Protein AF-A0A353F5D6-F1 (afdb_monomer)

Solvent-accessible surface area (backbone atoms only — not comparable to full-atom values): 7650 Å² total; per-residue (Å²): 130,83,82,67,80,80,55,59,85,46,33,38,24,87,84,80,73,43,74,54,72,77,52,66,40,67,80,45,95,96,39,69,41,89,44,50,31,27,80,89,77,64,45,76,28,49,51,52,49,64,47,64,67,53,41,52,56,51,50,53,50,41,52,52,53,47,48,54,54,61,46,47,75,73,63,80,72,54,96,61,54,73,69,55,51,52,53,48,44,53,50,46,52,53,51,40,53,51,51,51,51,52,45,50,51,41,37,55,49,29,52,52,50,53,54,52,53,51,51,56,53,48,55,54,51,52,58,55,58,76,75,107

Sequence (132 aa):
MKAKIGNPNEPWCPVCEDHTEYHLKEIRPGKTRAMYTCNECGSNTWSPTNPFLFGVVVIVLILGLNFLMFAADKNNTAQLQPGEILLGKIAALGMSIFMLAVVWGNSKHWRKFQKWRKKLYQEKIDAVLEQK

Nearest PDB structures (foldseek):
  8to0-assembly1_BM  TM=4.846E-01  e=2.419E+00  Mus musculus

Foldseek 3Di:
DPQDLDDLQAWADLVVLHGADFDFDDPDVVDTDRQGAHPPPRHGIDRLDDLVVLVVVLVVVLCVQLCVLVVCVVPVPDPDDPVRSVVSNVVSVVVSVVSVVVSVVSVVVNVSNVVSSVVVVVVVVVVVVVVD

pLDDT: mean 79.17, std 13.67, range [39.38, 95.81]

Secondary structure (DSSP, 8-state):
-------TTS-EETTTTEE----PEEEETTEEE---B-TTT--B-B----HHHHHHHHHHHHHHHHHHHHHTTTSS-----HHHHHHHHHHHHHHHHHHHHHHHHHHHHHHHHHHHHHHHHHHHHHHHHTT-

Radius of gyration: 21.63 Å; Cα contacts (8 Å, |Δi|>4): 125; chains: 1; bounding box: 50×25×66 Å

Structure (mmCIF, N/CA/C/O backbone):
data_AF-A0A353F5D6-F1
#
_entry.id   AF-A0A353F5D6-F1
#
loop_
_atom_site.group_PDB
_atom_site.id
_atom_site.type_symbol
_atom_site.label_atom_id
_atom_site.label_alt_id
_atom_site.label_comp_id
_atom_site.label_asym_id
_atom_site.label_entity_id
_atom_site.label_seq_id
_atom_site.pdbx_PDB_ins_code
_atom_site.Cartn_x
_atom_site.Cartn_y
_atom_site.Cartn_z
_atom_site.occupancy
_atom_site.B_iso_or_equiv
_atom_site.auth_seq_id
_atom_site.auth_comp_id
_atom_site.auth_asym_id
_atom_site.auth_atom_id
_atom_site.pdbx_PDB_model_num
ATOM 1 N N . MET A 1 1 ? -23.012 -12.766 17.129 1.00 40.69 1 MET A N 1
ATOM 2 C CA . MET A 1 1 ? -21.794 -13.471 16.666 1.00 40.69 1 MET A CA 1
ATOM 3 C C . MET A 1 1 ? -20.623 -13.008 17.521 1.00 40.69 1 MET A C 1
ATOM 5 O O . MET A 1 1 ? -20.530 -11.817 17.776 1.00 40.69 1 MET A O 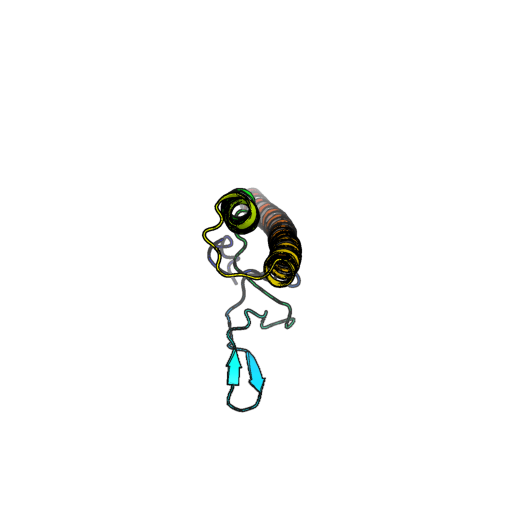1
ATOM 9 N N . LYS A 1 2 ? -19.783 -13.915 18.045 1.00 39.38 2 LYS A N 1
ATOM 10 C CA . LYS A 1 2 ? -18.610 -13.527 18.853 1.00 39.38 2 LYS A CA 1
ATOM 11 C C . LYS A 1 2 ? -17.671 -12.709 17.967 1.00 39.38 2 LYS A C 1
ATOM 13 O O . LYS A 1 2 ? -17.139 -13.273 17.016 1.00 39.38 2 LYS A O 1
ATOM 18 N N . ALA A 1 3 ? -17.459 -11.432 18.286 1.00 43.22 3 ALA A N 1
ATOM 19 C CA . ALA A 1 3 ? -16.445 -10.604 17.641 1.00 43.22 3 ALA A CA 1
ATOM 20 C C . ALA A 1 3 ? -15.090 -11.320 17.760 1.00 43.22 3 ALA A C 1
ATOM 22 O O . ALA A 1 3 ? -14.479 -11.353 18.839 1.00 43.22 3 ALA A O 1
ATOM 23 N N . LYS A 1 4 ? -14.649 -11.991 16.690 1.00 56.28 4 LYS A N 1
ATOM 24 C CA . LYS A 1 4 ? -13.329 -12.620 16.650 1.00 56.28 4 LYS A CA 1
ATOM 25 C C . LYS A 1 4 ? -12.315 -11.485 16.750 1.00 56.28 4 LYS A C 1
ATOM 27 O O . LYS A 1 4 ? -12.465 -10.456 16.104 1.00 56.28 4 LYS A O 1
ATOM 32 N N . ILE A 1 5 ? -11.329 -11.630 17.635 1.00 57.03 5 ILE A N 1
ATOM 33 C CA . ILE A 1 5 ? -10.191 -10.704 17.676 1.00 57.03 5 ILE A CA 1
ATOM 34 C C . ILE A 1 5 ? -9.617 -10.704 16.262 1.00 57.03 5 ILE A C 1
ATOM 36 O O . ILE A 1 5 ? -9.216 -11.764 15.789 1.00 57.03 5 ILE A O 1
ATOM 40 N N . GLY A 1 6 ? -9.683 -9.558 15.584 1.00 59.03 6 GLY A N 1
ATOM 41 C CA . GLY A 1 6 ? -9.430 -9.495 14.154 1.00 59.03 6 GLY A CA 1
ATOM 42 C C . GLY A 1 6 ? -8.071 -10.073 13.789 1.00 59.03 6 GLY A C 1
ATOM 43 O O . GLY A 1 6 ? -7.038 -9.560 14.233 1.00 59.03 6 GLY A O 1
ATOM 44 N N . ASN A 1 7 ? -8.076 -11.161 13.021 1.00 65.44 7 ASN A N 1
ATOM 45 C CA . ASN A 1 7 ? -6.862 -11.795 12.540 1.00 65.44 7 ASN A CA 1
ATOM 46 C C . ASN A 1 7 ? -6.245 -10.878 11.470 1.00 65.44 7 ASN A C 1
ATOM 48 O O . ASN A 1 7 ? -6.863 -10.672 10.429 1.00 65.44 7 ASN A O 1
ATOM 52 N N . PRO A 1 8 ? -5.036 -10.324 11.666 1.00 63.88 8 PRO A N 1
ATOM 53 C CA . PRO A 1 8 ? -4.422 -9.425 10.685 1.00 63.88 8 PRO A CA 1
ATOM 54 C C . PRO A 1 8 ? -4.126 -10.107 9.339 1.00 63.88 8 PRO A C 1
ATOM 56 O O . PRO A 1 8 ? -3.959 -9.428 8.325 1.00 63.88 8 PRO A O 1
ATOM 59 N N . ASN A 1 9 ? -4.084 -11.440 9.314 1.00 68.88 9 ASN A N 1
ATOM 60 C CA . ASN A 1 9 ? -3.870 -12.214 8.094 1.00 68.88 9 ASN A CA 1
ATOM 61 C C . ASN A 1 9 ? -5.158 -12.396 7.281 1.00 68.88 9 ASN A C 1
ATOM 63 O O . ASN A 1 9 ? -5.100 -12.780 6.115 1.00 68.88 9 ASN A O 1
ATOM 67 N N . GLU A 1 10 ? -6.313 -12.098 7.873 1.00 74.62 10 GLU A N 1
ATOM 68 C CA . GLU A 1 10 ? -7.583 -12.066 7.168 1.00 74.62 10 GLU A CA 1
ATOM 69 C C . GLU A 1 10 ? -7.822 -10.648 6.647 1.00 74.62 10 GLU A C 1
ATOM 71 O O . GLU A 1 10 ? -7.654 -9.661 7.37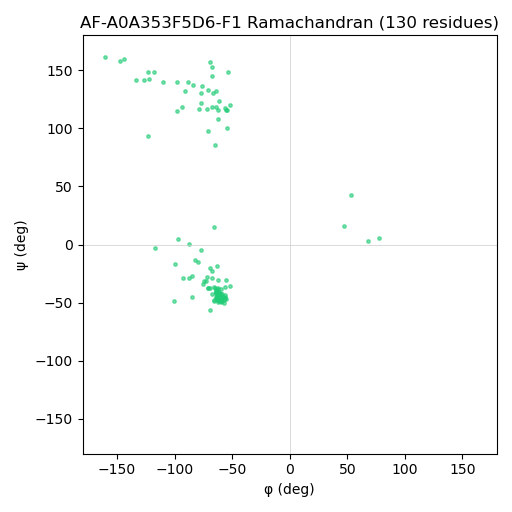3 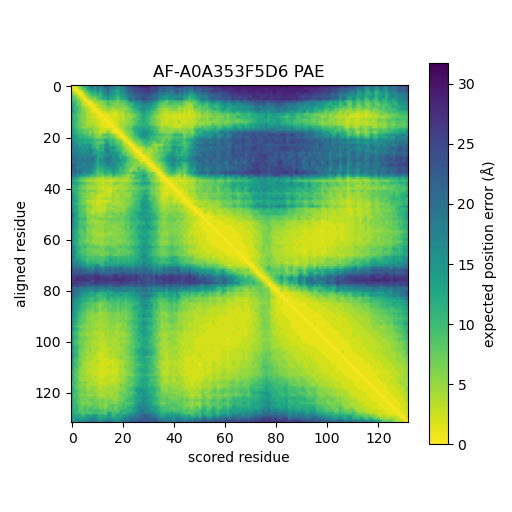1.00 74.62 10 GLU A O 1
ATOM 76 N N . PRO A 1 11 ? -8.200 -10.505 5.375 1.00 76.06 11 PRO A N 1
ATOM 77 C CA . PRO A 1 11 ? -8.693 -9.234 4.897 1.00 76.06 11 PRO A CA 1
ATOM 78 C C . PRO A 1 11 ? -9.851 -8.668 5.713 1.00 76.06 11 PRO A C 1
ATOM 80 O O . PRO A 1 11 ? -10.663 -9.359 6.328 1.00 76.06 11 PRO A O 1
ATOM 83 N N . TRP A 1 12 ? -9.859 -7.345 5.731 1.00 84.88 12 TRP A N 1
ATOM 84 C CA . TRP A 1 12 ? -10.717 -6.541 6.577 1.00 84.88 12 TRP A CA 1
ATOM 85 C C . TRP A 1 12 ? -11.356 -5.438 5.741 1.00 84.88 12 TRP A C 1
ATOM 87 O O . TRP A 1 12 ? -10.710 -4.870 4.850 1.00 84.88 12 TRP A O 1
ATOM 97 N N . CYS A 1 13 ? -12.623 -5.146 6.020 1.00 84.50 13 CYS A N 1
ATOM 98 C CA . CYS A 1 13 ? -13.395 -4.132 5.323 1.00 84.50 13 CYS A CA 1
ATOM 99 C C . CYS A 1 13 ? -13.331 -2.784 6.053 1.00 84.50 13 CYS A C 1
ATOM 101 O O . CYS A 1 13 ? -13.851 -2.664 7.161 1.00 84.50 13 CYS A O 1
ATOM 103 N N . PRO A 1 14 ? -12.786 -1.723 5.427 1.00 81.88 14 PRO A N 1
ATOM 104 C CA . PRO A 1 14 ? -12.665 -0.415 6.063 1.00 81.88 14 PRO A CA 1
ATOM 105 C C . PRO A 1 14 ? -13.971 0.382 6.118 1.00 81.88 14 PRO A C 1
ATOM 107 O O . PRO A 1 14 ? -13.959 1.496 6.644 1.00 81.88 14 PRO A O 1
ATOM 110 N N . VAL A 1 15 ? -15.045 -0.131 5.509 1.00 84.38 15 VAL A N 1
ATOM 111 C CA . VAL A 1 15 ? -16.377 0.489 5.491 1.00 84.38 15 VAL A CA 1
ATOM 112 C C . VAL A 1 15 ? -17.294 -0.177 6.513 1.00 84.38 15 VAL A C 1
ATOM 114 O O . VAL A 1 15 ? -17.908 0.529 7.301 1.00 84.38 15 VAL A O 1
ATOM 117 N N . CYS A 1 16 ? -17.353 -1.512 6.524 1.00 81.88 16 CYS A N 1
ATOM 118 C CA . CYS A 1 16 ? -18.151 -2.271 7.494 1.00 81.88 16 CYS A CA 1
ATOM 119 C C . CYS A 1 16 ? -17.464 -2.405 8.854 1.00 81.88 16 CYS A C 1
ATOM 121 O O . CYS A 1 16 ? -18.109 -2.783 9.819 1.00 81.88 16 CYS A O 1
ATOM 123 N N . GLU A 1 17 ? -16.161 -2.114 8.924 1.00 81.00 17 GLU A N 1
ATOM 124 C CA . GLU A 1 17 ? -15.348 -2.362 10.111 1.00 81.00 17 GLU A CA 1
ATOM 125 C C . GLU A 1 17 ? -15.465 -3.822 10.596 1.00 81.00 17 GLU A C 1
ATOM 127 O O . GLU A 1 17 ? -15.543 -4.091 11.787 1.00 81.00 17 GLU A O 1
ATOM 132 N N . ASP A 1 18 ? -15.443 -4.784 9.669 1.00 74.62 18 ASP A N 1
ATOM 133 C CA . ASP A 1 18 ? -15.482 -6.213 9.998 1.00 74.62 18 ASP A CA 1
ATOM 134 C C . ASP A 1 18 ? -14.616 -7.044 9.038 1.00 74.62 18 ASP A C 1
ATOM 136 O O . ASP A 1 18 ? -14.250 -6.601 7.938 1.00 74.62 18 ASP A O 1
ATOM 140 N N . HIS A 1 19 ? -14.253 -8.247 9.477 1.00 70.94 19 HIS A N 1
ATOM 141 C CA . HIS A 1 19 ? -13.670 -9.270 8.618 1.00 70.94 19 HIS A CA 1
ATOM 142 C C . HIS A 1 19 ? -14.763 -9.913 7.768 1.00 70.94 19 HIS A C 1
ATOM 144 O O . HIS A 1 19 ? -15.843 -10.229 8.252 1.00 70.94 19 HIS A O 1
ATOM 150 N N . THR A 1 20 ? -14.476 -10.115 6.485 1.00 64.94 20 THR A N 1
ATOM 151 C CA . THR A 1 20 ? -15.472 -10.575 5.512 1.00 64.94 20 THR A CA 1
ATOM 152 C C . THR A 1 20 ? -14.961 -11.810 4.790 1.00 64.94 20 THR A C 1
ATOM 154 O O . THR A 1 20 ? -13.784 -11.865 4.434 1.00 64.94 20 THR A O 1
ATOM 157 N N . GLU A 1 21 ? -15.834 -12.774 4.508 1.00 62.16 21 GLU A N 1
ATOM 158 C CA . GLU A 1 21 ? -15.509 -13.880 3.601 1.00 62.16 21 GLU A CA 1
ATOM 159 C C . GLU A 1 21 ? -15.340 -13.367 2.157 1.00 62.16 21 GLU A C 1
ATOM 161 O O . GLU A 1 21 ? -15.993 -12.406 1.749 1.00 62.16 21 GLU A O 1
ATOM 166 N N . TYR A 1 22 ? -14.418 -13.966 1.391 1.00 61.88 22 TYR A N 1
ATOM 167 C CA . TYR A 1 22 ? -14.119 -13.557 0.011 1.00 61.88 22 TYR A CA 1
ATOM 168 C C . TYR A 1 22 ? -15.008 -14.279 -0.986 1.00 61.88 22 TYR A C 1
ATOM 170 O O . TYR A 1 22 ? -15.138 -15.502 -0.929 1.00 61.88 22 TYR A O 1
ATOM 178 N N . HIS A 1 23 ? -15.459 -13.556 -2.008 1.00 55.97 23 HIS A N 1
ATOM 179 C CA . HIS A 1 23 ? -15.886 -14.169 -3.259 1.00 55.97 23 HIS A CA 1
ATOM 180 C C . HIS A 1 23 ? -15.086 -13.611 -4.434 1.00 55.97 23 HIS A C 1
ATOM 182 O O . HIS A 1 23 ? -14.738 -12.432 -4.484 1.00 55.97 23 HIS A O 1
ATOM 188 N N . LEU A 1 24 ? -14.777 -14.489 -5.389 1.00 57.44 24 LEU A N 1
ATOM 189 C CA . LEU A 1 24 ? -14.209 -14.101 -6.673 1.00 57.44 24 LEU A CA 1
ATOM 190 C C . LEU A 1 24 ? -15.242 -13.237 -7.407 1.00 57.44 24 LEU A C 1
ATOM 192 O O . LEU A 1 24 ? -16.330 -13.713 -7.723 1.00 57.44 24 LEU A O 1
ATOM 196 N N . LYS A 1 25 ? -14.914 -11.979 -7.703 1.00 59.53 25 LYS A N 1
ATOM 197 C CA . LYS A 1 25 ? -15.793 -11.126 -8.505 1.00 59.53 25 LYS A CA 1
ATOM 198 C C . LYS A 1 25 ? -15.665 -11.506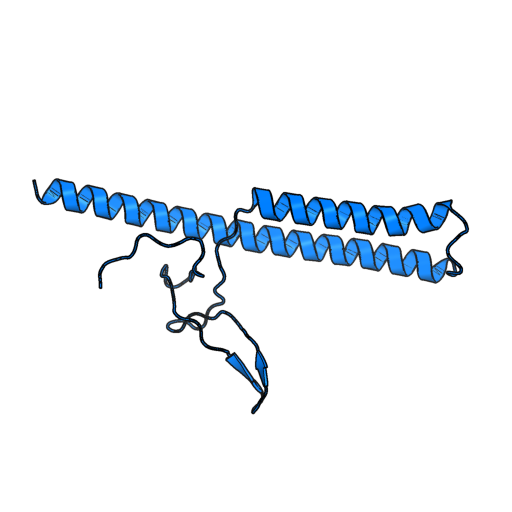 -9.980 1.00 59.53 25 LYS A C 1
ATOM 200 O O . LYS A 1 25 ? -14.575 -11.434 -10.560 1.00 59.53 25 LYS A O 1
ATOM 205 N N . GLU A 1 26 ? -16.775 -11.881 -10.607 1.00 56.22 26 GLU A N 1
ATOM 206 C CA . GLU A 1 26 ? -16.846 -11.948 -12.066 1.00 56.22 26 GLU A CA 1
ATOM 207 C C . GLU A 1 26 ? -16.760 -10.535 -12.640 1.00 56.22 26 GLU A C 1
ATOM 209 O O . GLU A 1 26 ? -17.581 -9.666 -12.353 1.00 56.22 26 GLU A O 1
ATOM 214 N N . ILE A 1 27 ? -15.724 -10.286 -13.439 1.00 62.50 27 ILE A N 1
ATOM 215 C CA . ILE A 1 27 ? -15.561 -9.009 -14.148 1.00 62.50 27 ILE A CA 1
ATOM 216 C C . ILE A 1 27 ? -16.286 -9.074 -15.496 1.00 62.50 27 ILE A C 1
ATOM 218 O O . ILE A 1 27 ? -16.725 -8.055 -16.028 1.00 62.50 27 ILE A O 1
ATOM 222 N N . ARG A 1 28 ? -16.387 -10.280 -16.064 1.00 60.19 28 ARG A N 1
ATOM 223 C CA . ARG A 1 28 ? -17.119 -10.617 -17.288 1.00 60.19 28 ARG A CA 1
ATOM 224 C C . ARG A 1 28 ? -17.657 -12.046 -17.153 1.00 60.19 28 ARG A C 1
ATOM 226 O O . ARG A 1 28 ? -17.050 -12.810 -16.398 1.00 60.19 28 ARG A O 1
ATOM 233 N N . PRO A 1 29 ? -18.703 -12.431 -17.907 1.00 61.91 29 PRO A N 1
ATOM 234 C CA . PRO A 1 29 ? -19.178 -13.813 -17.928 1.00 61.91 29 PRO A CA 1
ATOM 235 C C . PRO A 1 29 ? -18.008 -14.768 -18.209 1.00 61.91 29 PRO A C 1
ATOM 237 O O . PRO A 1 29 ? -17.313 -14.607 -19.217 1.00 61.91 29 PRO A O 1
ATOM 240 N N . GLY A 1 30 ? -17.724 -15.696 -17.291 1.00 65.88 30 GLY A N 1
ATOM 241 C CA . GLY A 1 30 ? -16.635 -16.672 -17.433 1.00 65.88 30 GLY A CA 1
ATOM 242 C C . GLY A 1 30 ? -15.215 -16.152 -17.152 1.00 65.88 30 GLY A C 1
ATOM 243 O O . GLY A 1 30 ? -14.249 -16.893 -17.334 1.00 65.88 30 GLY A O 1
ATOM 244 N N . LYS A 1 31 ? -15.048 -14.901 -16.696 1.00 55.34 31 LYS A N 1
ATOM 245 C CA . LYS A 1 31 ? -13.770 -14.375 -16.179 1.00 55.34 31 LYS A CA 1
ATOM 246 C C . LYS A 1 31 ? -13.945 -13.853 -14.758 1.00 55.34 31 LYS A C 1
ATOM 248 O O . LYS A 1 31 ? -14.254 -12.678 -14.528 1.00 55.34 31 LYS A O 1
ATOM 253 N N . THR A 1 32 ? -13.663 -14.731 -13.807 1.00 54.44 32 THR A N 1
ATOM 254 C CA . THR A 1 32 ? -13.450 -14.381 -12.407 1.00 54.44 32 THR A CA 1
ATOM 255 C C . THR A 1 32 ? -12.061 -13.772 -12.236 1.00 54.44 32 THR A C 1
ATOM 257 O O . THR A 1 32 ? -11.054 -14.309 -12.698 1.00 54.44 32 THR A O 1
ATOM 260 N N . ARG A 1 33 ? -11.981 -12.620 -11.569 1.00 52.69 33 ARG A N 1
ATOM 261 C CA . ARG A 1 33 ? -10.723 -12.146 -10.981 1.00 52.69 33 ARG A CA 1
ATOM 262 C C . ARG A 1 33 ? -10.895 -12.252 -9.481 1.00 52.69 33 ARG A C 1
ATOM 264 O O . ARG A 1 33 ? -11.951 -11.903 -8.958 1.00 52.69 33 ARG A O 1
ATOM 271 N N . ALA A 1 34 ? -9.853 -12.686 -8.784 1.00 55.59 34 ALA A N 1
ATOM 272 C CA . ALA A 1 34 ? -9.792 -12.535 -7.340 1.00 55.59 34 ALA A CA 1
ATOM 273 C C . ALA A 1 34 ? -9.747 -11.040 -7.003 1.00 55.59 34 ALA A C 1
ATOM 275 O O . ALA A 1 34 ? -8.688 -10.425 -6.930 1.00 55.59 34 ALA A O 1
ATOM 276 N N . MET A 1 35 ? -10.921 -10.425 -6.907 1.00 54.97 35 MET A N 1
ATOM 277 C CA . MET A 1 35 ? -11.102 -9.127 -6.288 1.00 54.97 35 MET A CA 1
ATOM 278 C C . MET A 1 35 ? -11.581 -9.399 -4.876 1.00 54.97 35 MET A C 1
ATOM 280 O O . MET A 1 35 ? -12.648 -9.960 -4.667 1.00 54.97 35 MET A O 1
ATOM 284 N N . TYR A 1 36 ? -10.750 -9.025 -3.918 1.00 69.06 36 TYR A N 1
ATOM 285 C CA . TYR A 1 36 ? -11.081 -9.039 -2.508 1.00 69.06 36 TYR A CA 1
ATOM 286 C C . TYR A 1 36 ? -12.097 -7.911 -2.266 1.00 69.06 36 TYR A C 1
ATOM 288 O O . TYR A 1 36 ? -11.735 -6.734 -2.222 1.00 69.06 36 TYR A O 1
ATOM 296 N N . THR A 1 37 ? -13.386 -8.244 -2.232 1.00 74.81 37 THR A N 1
ATOM 297 C CA . THR A 1 37 ? -14.469 -7.286 -1.969 1.00 74.81 37 THR A CA 1
ATOM 298 C C . THR A 1 37 ? -15.307 -7.724 -0.779 1.00 74.81 37 THR A C 1
ATOM 300 O O . THR A 1 37 ? -15.458 -8.916 -0.535 1.00 74.81 37 THR A O 1
ATOM 303 N N . CYS A 1 38 ? -15.849 -6.755 -0.046 1.00 77.56 38 CYS A N 1
ATOM 304 C CA . CYS A 1 38 ? -16.744 -6.975 1.084 1.00 77.56 38 CYS A CA 1
ATOM 305 C C . CYS A 1 38 ? -18.109 -7.474 0.594 1.00 77.56 38 CYS A C 1
ATOM 307 O O . CYS A 1 38 ? -18.691 -6.852 -0.295 1.00 77.56 38 CYS A O 1
ATOM 309 N N . ASN A 1 39 ? -18.650 -8.521 1.218 1.00 73.69 39 ASN A N 1
ATOM 310 C CA . ASN A 1 39 ? -19.971 -9.065 0.882 1.00 73.69 39 ASN A CA 1
ATOM 311 C C . ASN A 1 39 ? -21.132 -8.127 1.232 1.00 73.69 39 ASN A C 1
ATOM 313 O O . ASN A 1 39 ? -22.158 -8.151 0.563 1.00 73.69 39 ASN A O 1
ATOM 317 N N . GLU A 1 40 ? -20.974 -7.287 2.253 1.00 78.62 40 GLU A N 1
ATOM 318 C CA . GLU A 1 40 ? -22.056 -6.414 2.715 1.00 78.62 40 GLU A CA 1
ATOM 319 C C . GLU A 1 40 ? -22.138 -5.110 1.919 1.00 78.62 40 GLU A C 1
ATOM 321 O O . GLU A 1 40 ? -23.217 -4.682 1.525 1.00 78.62 40 GLU A O 1
ATOM 326 N N . CYS A 1 41 ? -20.995 -4.462 1.671 1.00 81.00 41 CYS A N 1
ATOM 327 C CA . CYS A 1 41 ? -20.958 -3.126 1.066 1.00 81.00 41 CYS A CA 1
ATOM 328 C C . CYS A 1 41 ? -20.262 -3.070 -0.299 1.00 81.00 41 CYS A C 1
ATOM 330 O O . CYS A 1 41 ? -20.169 -1.999 -0.896 1.00 81.00 41 CYS A O 1
ATOM 332 N N . GLY A 1 42 ? -19.707 -4.186 -0.784 1.00 77.31 42 GLY A N 1
ATOM 333 C CA . GLY A 1 42 ? -19.014 -4.259 -2.076 1.00 77.31 42 GLY A CA 1
ATOM 334 C C . GLY A 1 42 ? -17.688 -3.493 -2.151 1.00 77.31 42 GLY A C 1
ATOM 335 O O . GLY A 1 42 ? -17.075 -3.443 -3.219 1.00 77.31 42 GLY A O 1
ATOM 336 N N . SER A 1 43 ? -17.234 -2.883 -1.049 1.00 80.38 43 SER A N 1
ATOM 337 C CA . SER A 1 43 ? -15.974 -2.135 -1.013 1.00 80.38 43 SER A CA 1
ATOM 338 C C . SER A 1 43 ? -14.759 -3.055 -1.142 1.00 80.38 43 SER A C 1
ATOM 340 O O . SER A 1 43 ? -14.832 -4.246 -0.846 1.00 80.38 43 SER A O 1
ATOM 342 N N . ASN A 1 44 ? -13.628 -2.503 -1.583 1.00 78.00 44 ASN A N 1
ATOM 343 C CA . ASN A 1 44 ? -12.379 -3.256 -1.670 1.00 78.00 44 ASN A CA 1
ATOM 344 C C . ASN A 1 44 ? -11.886 -3.630 -0.266 1.00 78.00 44 ASN A C 1
ATOM 346 O O . ASN A 1 44 ? -11.758 -2.767 0.606 1.00 78.00 44 ASN A O 1
ATOM 350 N N . THR A 1 45 ? -11.553 -4.901 -0.080 1.00 79.75 45 THR A N 1
ATOM 351 C CA . THR A 1 45 ? -10.978 -5.458 1.146 1.00 79.75 45 THR A CA 1
ATOM 352 C C . THR A 1 45 ? -9.601 -6.021 0.828 1.00 79.75 45 THR A C 1
ATOM 354 O O . THR A 1 45 ? -9.323 -6.402 -0.297 1.00 79.75 45 THR A O 1
ATOM 357 N N . TRP A 1 46 ? -8.667 -5.998 1.766 1.00 79.75 46 TRP A N 1
ATOM 358 C CA . TRP A 1 46 ? -7.388 -6.711 1.641 1.00 79.75 46 TRP A CA 1
ATOM 359 C C . TRP A 1 46 ? -6.783 -6.878 3.031 1.00 79.75 46 TRP A C 1
ATOM 361 O O . TRP A 1 46 ? -7.200 -6.197 3.977 1.00 79.75 46 TRP A O 1
ATOM 371 N N . SER A 1 47 ? -5.835 -7.811 3.170 1.00 80.88 47 SER A N 1
ATOM 372 C CA . SER A 1 47 ? -5.147 -8.021 4.444 1.00 80.88 47 SER A CA 1
ATOM 373 C C . SER A 1 47 ? -4.407 -6.737 4.831 1.00 80.88 47 SER A C 1
ATOM 375 O O . SER A 1 47 ? -3.605 -6.222 4.038 1.00 80.88 47 SER A O 1
ATOM 377 N N . PRO A 1 48 ? -4.682 -6.179 6.023 1.00 76.88 48 PRO A N 1
ATOM 378 C CA . PRO A 1 48 ? -3.933 -5.044 6.526 1.00 76.88 48 PRO A CA 1
ATOM 379 C C . PRO A 1 48 ? -2.480 -5.490 6.697 1.00 76.88 48 PRO A C 1
ATOM 381 O O . PRO A 1 48 ? -2.152 -6.259 7.591 1.00 76.88 48 PRO A O 1
ATOM 384 N N . THR A 1 49 ? -1.595 -5.005 5.827 1.00 84.00 49 THR A N 1
ATOM 385 C CA . THR A 1 49 ? -0.171 -5.359 5.859 1.00 84.00 49 THR A CA 1
ATOM 386 C C . THR A 1 49 ? 0.605 -4.273 6.590 1.00 84.00 49 THR A C 1
ATOM 388 O O . THR A 1 49 ? 0.342 -3.085 6.383 1.00 84.00 49 THR A O 1
ATOM 391 N N . ASN A 1 50 ? 1.582 -4.648 7.422 1.00 85.00 50 ASN A N 1
ATOM 392 C CA . ASN A 1 50 ? 2.408 -3.676 8.137 1.00 85.00 50 ASN A CA 1
ATOM 393 C C . ASN A 1 50 ? 3.085 -2.709 7.136 1.00 85.00 50 ASN A C 1
ATOM 395 O O . ASN A 1 50 ? 3.889 -3.152 6.309 1.00 85.00 50 ASN A O 1
ATOM 399 N N . PRO A 1 51 ? 2.795 -1.395 7.203 1.00 85.88 51 PRO A N 1
ATOM 400 C CA . PRO A 1 51 ? 3.280 -0.429 6.227 1.00 85.88 51 PRO A CA 1
ATOM 401 C C . PRO A 1 51 ? 4.794 -0.227 6.288 1.00 85.88 51 PRO A C 1
ATOM 403 O O . PRO A 1 51 ? 5.365 0.193 5.288 1.00 85.88 51 PRO A O 1
ATOM 406 N N . PHE A 1 52 ? 5.445 -0.529 7.416 1.00 87.81 52 PHE A N 1
ATOM 407 C CA . PHE A 1 52 ? 6.899 -0.439 7.524 1.00 87.81 52 PHE A CA 1
ATOM 408 C C . PHE A 1 52 ? 7.575 -1.524 6.684 1.00 87.81 52 PHE A C 1
ATOM 410 O O . PHE A 1 52 ? 8.331 -1.205 5.775 1.00 87.81 52 PHE A O 1
ATOM 417 N N . LEU A 1 53 ? 7.239 -2.796 6.924 1.00 87.00 53 LEU A N 1
ATOM 418 C CA . LEU A 1 53 ? 7.810 -3.920 6.172 1.00 87.00 53 LEU A CA 1
ATOM 419 C C . LEU A 1 53 ? 7.471 -3.823 4.683 1.00 87.00 53 LEU A C 1
ATOM 421 O O . LEU A 1 53 ? 8.350 -3.965 3.837 1.00 87.00 53 LEU A O 1
ATOM 425 N N . PHE A 1 54 ? 6.214 -3.508 4.365 1.00 86.75 54 PHE A N 1
ATOM 426 C CA . PHE A 1 54 ? 5.792 -3.309 2.983 1.00 86.75 54 PHE A CA 1
ATOM 427 C C . PHE A 1 54 ? 6.530 -2.136 2.321 1.00 86.75 54 PHE A C 1
ATOM 429 O O . PHE A 1 54 ? 7.008 -2.257 1.196 1.00 86.75 54 PHE A O 1
ATOM 436 N N . GLY A 1 55 ? 6.676 -1.018 3.038 1.00 90.31 55 GLY A N 1
ATOM 437 C CA . GLY A 1 55 ? 7.406 0.154 2.567 1.00 90.31 55 GLY A CA 1
ATOM 438 C C . GLY A 1 55 ? 8.883 -0.134 2.304 1.00 90.31 55 GLY A C 1
ATOM 439 O O . GLY A 1 55 ? 9.385 0.264 1.260 1.00 90.31 55 GLY A O 1
ATOM 440 N N . VAL A 1 56 ? 9.562 -0.870 3.191 1.00 92.94 56 VAL A N 1
ATOM 441 C CA . VAL A 1 56 ? 10.971 -1.266 3.008 1.00 92.94 56 VAL A CA 1
ATOM 442 C C . VAL A 1 56 ? 11.144 -2.079 1.727 1.00 92.94 56 VAL A C 1
ATOM 444 O O . VAL A 1 56 ? 12.001 -1.747 0.911 1.00 92.94 56 VAL A O 1
ATOM 447 N N . VAL A 1 57 ? 10.300 -3.092 1.507 1.00 92.94 57 VAL A N 1
ATOM 448 C CA . VAL A 1 57 ? 10.352 -3.914 0.286 1.00 92.94 57 VAL A CA 1
ATOM 449 C C . VAL A 1 57 ? 10.146 -3.052 -0.962 1.00 92.94 57 VAL A C 1
ATOM 451 O O . VAL A 1 57 ? 10.915 -3.152 -1.916 1.00 92.94 57 VAL A O 1
ATOM 454 N N . VAL A 1 58 ? 9.153 -2.160 -0.946 1.00 92.44 58 VAL A N 1
ATOM 455 C CA . VAL A 1 58 ? 8.879 -1.265 -2.078 1.00 92.44 58 VAL A CA 1
ATOM 456 C C . VAL A 1 58 ? 10.032 -0.293 -2.335 1.00 92.44 58 VAL A C 1
ATOM 458 O O . VAL A 1 58 ? 10.396 -0.082 -3.488 1.00 92.44 58 VAL A O 1
ATOM 461 N N . ILE A 1 59 ? 10.652 0.264 -1.293 1.00 94.25 59 ILE A N 1
ATOM 462 C CA . ILE A 1 59 ? 11.815 1.151 -1.438 1.00 94.25 59 ILE A CA 1
ATOM 463 C C . ILE A 1 59 ? 12.985 0.403 -2.082 1.00 94.25 59 ILE A C 1
ATOM 465 O O . ILE A 1 59 ? 13.598 0.933 -3.005 1.00 94.25 59 ILE A O 1
ATOM 469 N N . VAL A 1 60 ? 13.269 -0.831 -1.656 1.00 95.56 60 VAL A N 1
ATOM 470 C CA . VAL A 1 60 ? 14.328 -1.655 -2.264 1.00 95.56 60 VAL A CA 1
ATOM 471 C C . VAL A 1 60 ? 14.051 -1.896 -3.751 1.00 95.56 60 VAL A C 1
ATOM 473 O O . VAL A 1 60 ? 14.959 -1.748 -4.568 1.00 95.56 60 VAL A O 1
ATOM 476 N N . LEU A 1 61 ? 12.801 -2.192 -4.123 1.00 94.44 61 LEU A N 1
ATOM 477 C CA . LEU A 1 61 ? 12.408 -2.361 -5.527 1.00 94.44 61 LEU A CA 1
ATOM 478 C C . LEU A 1 61 ? 12.568 -1.070 -6.337 1.00 94.44 61 LEU A C 1
ATOM 480 O O . LEU A 1 61 ? 13.079 -1.113 -7.454 1.00 94.44 61 LEU A O 1
ATOM 484 N N . ILE A 1 62 ? 12.173 0.076 -5.777 1.00 94.69 62 ILE A N 1
ATOM 485 C CA . ILE A 1 62 ? 12.342 1.389 -6.415 1.00 94.69 62 ILE A CA 1
ATOM 486 C C . ILE A 1 62 ? 13.825 1.682 -6.635 1.00 94.69 62 ILE A C 1
ATOM 488 O O . ILE A 1 62 ? 14.215 2.062 -7.740 1.00 94.69 62 ILE A O 1
ATOM 492 N N . LEU A 1 63 ? 14.658 1.488 -5.612 1.00 93.94 63 LEU A N 1
ATOM 493 C CA . LEU A 1 63 ? 16.097 1.719 -5.708 1.00 93.94 63 LEU A CA 1
ATOM 494 C C . LEU A 1 63 ? 16.739 0.791 -6.738 1.00 93.94 63 LEU A C 1
ATOM 496 O O . LEU A 1 63 ? 17.496 1.271 -7.573 1.00 93.94 63 LEU A O 1
ATOM 500 N N . GLY A 1 64 ? 16.396 -0.499 -6.730 1.00 92.56 64 GLY A N 1
ATOM 501 C CA . GLY A 1 64 ? 16.895 -1.465 -7.708 1.00 92.56 64 GLY A CA 1
ATOM 502 C C . GLY A 1 64 ? 16.493 -1.110 -9.141 1.00 92.56 64 GLY A C 1
ATOM 503 O O . GLY A 1 64 ? 17.348 -1.061 -10.023 1.00 92.56 64 GLY A O 1
ATOM 504 N N . LEU A 1 65 ? 15.216 -0.788 -9.369 1.00 91.12 65 LEU A N 1
ATOM 505 C CA . LEU A 1 65 ? 14.703 -0.400 -10.686 1.00 91.12 65 LEU A CA 1
ATOM 506 C C . LEU A 1 65 ? 15.410 0.849 -11.222 1.00 91.12 65 LEU A C 1
ATOM 508 O O . LEU A 1 65 ? 15.867 0.865 -12.363 1.00 91.12 65 LEU A O 1
ATOM 512 N N . ASN A 1 66 ? 15.526 1.890 -10.396 1.00 90.19 66 ASN A N 1
ATOM 513 C CA . ASN A 1 66 ? 16.199 3.118 -10.803 1.00 90.19 66 ASN A CA 1
ATOM 514 C C . ASN A 1 66 ? 17.700 2.876 -10.997 1.00 90.19 66 ASN A C 1
ATOM 516 O O . ASN A 1 66 ? 18.252 3.306 -12.005 1.00 90.19 66 ASN A O 1
ATOM 520 N N . PHE A 1 67 ? 18.356 2.135 -10.102 1.00 89.31 67 PHE A N 1
ATO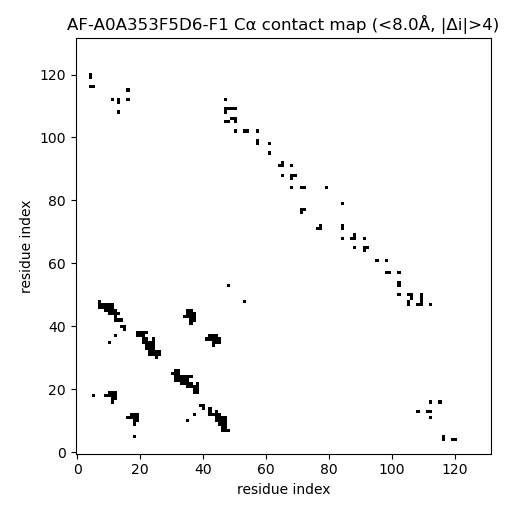M 521 C CA . PHE A 1 67 ? 19.771 1.798 -10.246 1.00 89.31 67 PHE A CA 1
ATOM 522 C C . PHE A 1 67 ? 20.056 1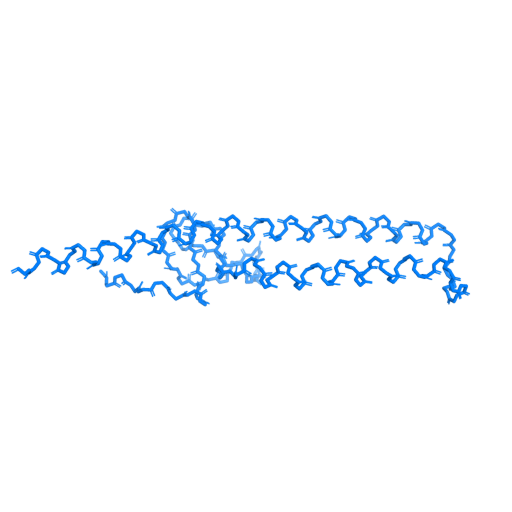.122 -11.589 1.00 89.31 67 PHE A C 1
ATOM 524 O O . PHE A 1 67 ? 20.957 1.565 -12.293 1.00 89.31 67 PHE A O 1
ATOM 531 N N . LEU A 1 68 ? 19.258 0.128 -11.992 1.00 85.62 68 LEU A N 1
ATOM 532 C CA . LEU A 1 68 ? 19.421 -0.542 -13.286 1.00 85.62 68 LEU A CA 1
ATOM 533 C C . LEU A 1 68 ? 19.289 0.436 -14.466 1.00 85.62 68 LEU A C 1
ATOM 535 O O . LEU A 1 68 ? 20.133 0.430 -15.361 1.00 85.62 68 LEU A O 1
ATOM 539 N N . MET A 1 69 ? 18.288 1.321 -14.444 1.00 83.25 69 MET A N 1
ATOM 540 C CA . MET A 1 69 ? 18.043 2.264 -15.545 1.00 83.25 69 MET A CA 1
ATOM 541 C C . MET A 1 69 ? 19.064 3.405 -15.624 1.00 83.25 69 MET A C 1
ATOM 543 O O . MET A 1 69 ? 19.374 3.879 -16.717 1.00 83.25 69 MET A O 1
ATOM 547 N N . PHE A 1 70 ? 19.611 3.848 -14.490 1.00 80.94 70 PHE A N 1
ATOM 548 C CA . PHE A 1 70 ? 20.664 4.867 -14.458 1.00 80.94 70 PHE A CA 1
ATOM 549 C C . PHE A 1 70 ? 22.070 4.276 -14.653 1.00 80.94 70 PHE A C 1
ATOM 551 O O . PHE A 1 70 ? 22.946 4.963 -15.175 1.00 80.94 70 PHE A O 1
ATOM 558 N N . ALA A 1 71 ? 22.298 3.010 -14.291 1.00 81.69 71 ALA A N 1
ATOM 559 C CA . ALA A 1 71 ? 23.553 2.305 -14.559 1.00 81.69 71 ALA A CA 1
ATOM 560 C C . ALA A 1 71 ? 23.695 1.905 -16.037 1.00 81.69 71 ALA A C 1
ATOM 562 O O . ALA A 1 71 ? 24.812 1.914 -16.558 1.00 81.69 71 ALA A O 1
ATOM 563 N N . ALA A 1 72 ? 22.582 1.622 -16.727 1.00 70.19 72 ALA A N 1
ATOM 564 C CA . ALA A 1 72 ? 22.564 1.351 -18.168 1.00 70.19 72 ALA A CA 1
ATOM 565 C C . ALA A 1 72 ? 23.200 2.485 -18.998 1.00 70.19 72 ALA A C 1
ATOM 567 O O . ALA A 1 72 ? 23.826 2.224 -20.019 1.00 70.19 72 ALA A O 1
ATOM 568 N N . ASP A 1 73 ? 23.104 3.724 -18.509 1.00 66.50 73 ASP A N 1
ATOM 569 C CA . ASP A 1 73 ? 23.664 4.930 -19.131 1.00 66.50 73 ASP A CA 1
ATOM 570 C C . ASP A 1 73 ? 25.199 5.002 -19.031 1.00 66.50 73 ASP A C 1
ATOM 572 O O . ASP A 1 73 ? 25.860 5.617 -19.861 1.00 66.50 73 ASP A O 1
ATOM 576 N N . LYS A 1 74 ? 25.787 4.383 -17.997 1.00 66.81 74 LYS A N 1
ATOM 577 C CA . LYS A 1 74 ? 27.231 4.467 -17.715 1.00 66.81 74 LYS A CA 1
ATOM 578 C C . LYS A 1 74 ? 28.047 3.343 -18.335 1.00 66.81 74 LYS A C 1
ATOM 580 O O . LYS A 1 74 ? 29.227 3.536 -18.604 1.00 66.81 74 LYS A O 1
ATOM 585 N N . ASN A 1 75 ? 27.450 2.170 -18.527 1.00 61.28 75 ASN A N 1
ATOM 586 C CA . ASN A 1 75 ? 28.227 0.965 -18.802 1.00 61.28 75 ASN A CA 1
ATOM 587 C C . ASN A 1 75 ? 28.358 0.605 -20.290 1.00 61.28 75 ASN A C 1
ATOM 589 O O . ASN A 1 75 ? 28.907 -0.459 -20.553 1.00 61.28 75 ASN A O 1
ATOM 593 N N . ASN A 1 76 ? 27.871 1.414 -21.250 1.00 56.41 76 ASN A N 1
ATOM 594 C CA . ASN A 1 76 ? 27.940 1.149 -22.711 1.00 56.41 76 ASN A CA 1
ATOM 595 C C . ASN A 1 76 ? 27.517 -0.281 -23.141 1.00 56.41 76 ASN A C 1
ATOM 597 O O . ASN A 1 76 ? 27.814 -0.738 -24.240 1.00 56.41 76 ASN A O 1
ATOM 601 N N . THR A 1 77 ? 26.837 -1.007 -22.255 1.00 54.12 77 THR A N 1
ATOM 602 C CA . THR A 1 77 ? 26.500 -2.434 -22.370 1.00 54.12 77 THR A CA 1
ATOM 603 C C . THR A 1 77 ? 25.072 -2.624 -22.848 1.00 54.12 77 THR A C 1
ATOM 605 O O . THR A 1 77 ? 24.714 -3.698 -23.325 1.00 54.12 77 THR A O 1
ATOM 608 N N . ALA A 1 78 ? 24.254 -1.579 -22.756 1.00 60.44 78 ALA A N 1
ATOM 609 C CA . ALA A 1 78 ? 22.942 -1.557 -23.359 1.00 60.44 78 ALA A CA 1
ATOM 610 C C . ALA A 1 78 ? 23.093 -1.257 -24.856 1.00 60.44 78 ALA A C 1
ATOM 612 O O . ALA A 1 78 ? 23.481 -0.157 -25.230 1.00 60.44 78 ALA A O 1
ATOM 613 N N . GLN A 1 79 ? 22.707 -2.201 -25.717 1.00 68.44 79 GLN A N 1
ATOM 614 C CA . GLN A 1 79 ? 22.485 -1.967 -27.157 1.00 68.44 79 GLN A CA 1
ATOM 615 C C . GLN A 1 79 ? 21.288 -1.026 -27.434 1.00 68.44 79 GLN A C 1
ATOM 617 O O . GLN A 1 79 ? 20.776 -0.982 -28.549 1.00 68.44 79 GLN A O 1
ATOM 622 N N . LEU A 1 80 ? 20.811 -0.310 -26.414 1.00 70.88 80 LEU A N 1
ATOM 623 C CA . LEU A 1 80 ? 19.640 0.549 -26.469 1.00 70.88 80 LEU A CA 1
ATOM 624 C C . LEU A 1 80 ? 20.030 1.914 -27.025 1.00 70.88 80 LEU A C 1
ATOM 626 O O . LEU A 1 80 ? 21.043 2.501 -26.638 1.00 70.88 80 LEU A O 1
ATOM 630 N N . GLN A 1 81 ? 19.191 2.448 -27.902 1.00 81.50 81 GLN A N 1
ATOM 631 C CA . GLN A 1 81 ? 19.344 3.811 -28.377 1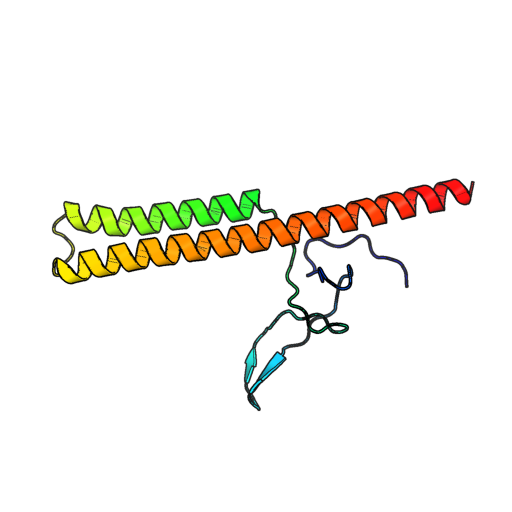.00 81.50 81 GLN A CA 1
ATOM 632 C C . GLN A 1 81 ? 19.090 4.813 -27.236 1.00 81.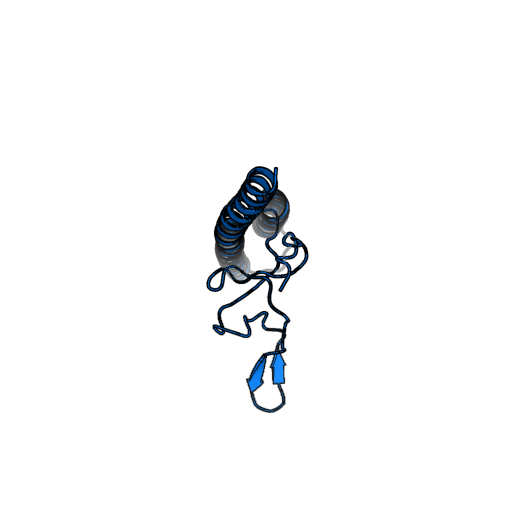50 81 GLN A C 1
ATOM 634 O O . GLN A 1 81 ? 18.281 4.547 -26.341 1.00 81.50 81 GLN A O 1
ATOM 639 N N . PRO A 1 82 ? 19.696 6.017 -27.276 1.00 79.44 82 PRO A N 1
ATOM 640 C CA . PRO A 1 82 ? 19.504 7.040 -26.243 1.00 79.44 82 PRO A CA 1
ATOM 641 C C . PRO A 1 82 ? 18.029 7.361 -25.939 1.00 79.44 82 PRO A C 1
ATOM 643 O O . PRO A 1 82 ? 17.663 7.595 -24.786 1.00 79.44 82 PRO A O 1
ATOM 646 N N . GLY A 1 83 ? 17.163 7.329 -26.959 1.00 82.25 83 GLY A N 1
ATOM 647 C CA . GLY A 1 83 ? 15.720 7.528 -26.797 1.00 82.25 83 GLY A CA 1
ATOM 648 C C . GLY A 1 83 ? 15.035 6.422 -25.987 1.00 82.25 83 GLY A C 1
ATOM 649 O O . GLY A 1 83 ? 14.158 6.713 -25.175 1.00 82.25 83 GLY A O 1
ATOM 650 N N . GLU A 1 84 ? 15.466 5.170 -26.139 1.00 83.12 84 GLU A N 1
ATOM 651 C CA . GLU A 1 84 ? 14.933 4.024 -25.391 1.00 83.12 84 GLU A CA 1
ATOM 652 C C . GLU A 1 84 ? 15.363 4.077 -23.921 1.00 83.12 84 GLU A C 1
ATOM 654 O O . GLU A 1 84 ? 14.560 3.810 -23.024 1.00 83.12 84 GLU A O 1
ATOM 659 N N . ILE A 1 85 ? 16.599 4.514 -23.660 1.00 83.19 85 ILE A N 1
ATOM 660 C CA . ILE A 1 85 ? 17.112 4.741 -22.301 1.00 83.19 85 ILE A CA 1
ATOM 661 C C . ILE A 1 85 ? 16.301 5.843 -21.605 1.00 83.19 85 ILE A C 1
ATOM 663 O O . ILE A 1 85 ? 15.885 5.677 -20.454 1.00 83.19 85 ILE A O 1
ATOM 667 N N . LEU A 1 86 ? 16.031 6.959 -22.293 1.00 86.44 86 LEU A N 1
ATOM 668 C CA . LEU A 1 86 ? 15.216 8.050 -21.752 1.00 86.44 86 LEU A CA 1
ATOM 669 C C . LEU A 1 86 ? 13.781 7.596 -21.452 1.00 86.44 86 LEU A C 1
ATOM 671 O O . LEU A 1 86 ? 13.267 7.855 -20.361 1.00 86.44 86 LEU A O 1
ATOM 675 N N . LEU A 1 87 ? 13.147 6.890 -22.391 1.00 89.06 87 LEU A N 1
ATOM 676 C CA . LEU A 1 87 ? 11.786 6.382 -22.224 1.00 89.06 87 LEU A CA 1
ATOM 677 C C . LEU A 1 87 ? 11.706 5.383 -21.062 1.00 89.06 87 LEU A C 1
ATOM 679 O O . LEU A 1 87 ? 10.787 5.442 -20.244 1.00 89.06 87 LEU A O 1
ATOM 683 N N . GLY A 1 88 ? 12.722 4.533 -20.926 1.00 88.25 88 GLY A N 1
ATOM 684 C CA . GLY A 1 88 ? 12.858 3.616 -19.807 1.00 88.25 88 GLY A CA 1
ATOM 685 C C . GLY A 1 88 ? 13.030 4.321 -18.453 1.00 88.25 88 GLY A C 1
ATOM 686 O O . GLY A 1 88 ? 12.408 3.911 -17.472 1.00 88.25 88 GLY A O 1
ATOM 687 N N . LYS A 1 89 ? 13.810 5.408 -18.378 1.00 89.50 89 LYS A N 1
ATOM 688 C CA . LYS A 1 89 ? 13.929 6.228 -17.154 1.00 89.50 89 LYS A CA 1
ATOM 689 C C . LYS A 1 89 ? 12.587 6.853 -16.764 1.00 89.50 89 LYS A C 1
ATOM 691 O O . LYS A 1 89 ? 12.203 6.796 -15.597 1.00 89.50 89 LYS A O 1
ATOM 696 N N . ILE A 1 90 ? 11.845 7.397 -17.732 1.00 92.75 90 ILE A N 1
ATOM 697 C CA . ILE A 1 90 ? 10.500 7.952 -17.500 1.00 92.75 90 ILE A CA 1
ATOM 698 C C . ILE A 1 90 ? 9.557 6.860 -16.976 1.00 92.75 90 ILE A C 1
ATOM 700 O O . ILE A 1 90 ? 8.858 7.074 -15.984 1.00 92.75 90 ILE A O 1
ATOM 704 N N . ALA A 1 91 ? 9.575 5.675 -17.590 1.00 92.50 91 ALA A N 1
ATOM 705 C CA . ALA A 1 91 ? 8.769 4.540 -17.149 1.00 92.50 91 ALA A CA 1
ATOM 706 C C . ALA A 1 91 ? 9.133 4.088 -15.722 1.00 92.50 91 ALA A C 1
ATOM 708 O O . ALA A 1 91 ? 8.238 3.853 -14.908 1.00 92.50 91 ALA A O 1
ATOM 709 N N . ALA A 1 92 ? 10.424 4.027 -15.383 1.00 91.94 92 ALA A N 1
ATOM 710 C CA . ALA A 1 92 ? 10.889 3.672 -14.043 1.00 91.94 92 ALA A CA 1
ATOM 711 C C . ALA A 1 92 ? 10.429 4.679 -12.977 1.00 91.94 92 ALA A C 1
ATOM 713 O O . ALA A 1 92 ? 9.950 4.277 -11.912 1.00 91.94 92 ALA A O 1
ATOM 71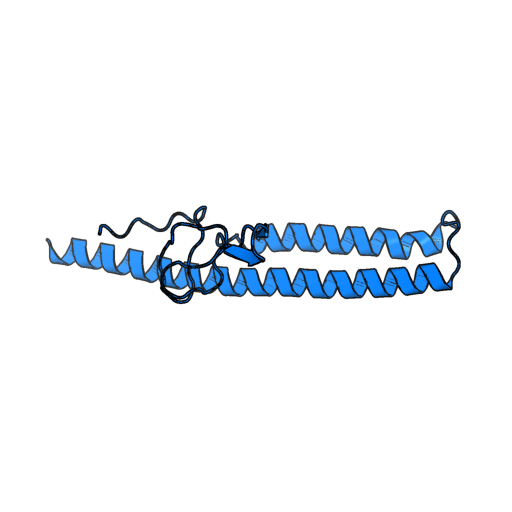4 N N . LEU A 1 93 ? 10.506 5.980 -13.272 1.00 93.75 93 LEU A N 1
ATOM 715 C CA . LEU A 1 93 ? 9.994 7.030 -12.388 1.00 93.75 93 LEU A CA 1
ATOM 716 C C . LEU A 1 93 ? 8.473 6.931 -12.222 1.00 93.75 93 LEU A C 1
ATOM 718 O O . LEU A 1 93 ? 7.978 6.943 -11.093 1.00 93.75 93 LEU A O 1
ATOM 722 N N . GLY A 1 94 ? 7.736 6.753 -13.321 1.00 95.62 94 GLY A N 1
ATOM 723 C CA . GLY A 1 94 ? 6.284 6.561 -13.290 1.00 95.62 94 GLY A CA 1
ATOM 724 C C . GLY A 1 94 ? 5.875 5.352 -12.443 1.00 95.62 94 GLY A C 1
ATOM 725 O O . GLY A 1 94 ? 5.003 5.459 -11.578 1.00 95.62 94 GLY A O 1
ATOM 726 N N . MET A 1 95 ? 6.563 4.222 -12.616 1.00 94.81 95 MET A N 1
ATOM 727 C CA . MET A 1 95 ? 6.327 3.015 -11.824 1.00 94.81 95 MET A CA 1
ATOM 728 C C . MET A 1 95 ? 6.677 3.221 -10.343 1.00 94.81 95 MET A C 1
ATOM 730 O O . MET A 1 95 ? 5.959 2.744 -9.465 1.00 94.81 95 MET A O 1
ATOM 734 N N . SER A 1 96 ? 7.736 3.976 -10.047 1.00 94.44 96 SER A N 1
ATOM 735 C CA . SER A 1 96 ? 8.121 4.308 -8.670 1.00 94.44 96 SER A CA 1
ATOM 736 C C . SER A 1 96 ? 7.029 5.116 -7.960 1.00 94.44 96 SER A C 1
ATOM 738 O O . SER A 1 96 ? 6.642 4.784 -6.839 1.00 94.44 96 SER A O 1
ATOM 740 N N . ILE A 1 97 ? 6.467 6.126 -8.634 1.00 95.81 97 ILE A N 1
ATOM 741 C CA . ILE A 1 97 ? 5.346 6.924 -8.112 1.00 95.81 97 ILE A CA 1
ATOM 742 C C . ILE A 1 97 ? 4.122 6.035 -7.863 1.00 95.81 97 ILE A C 1
ATOM 744 O O . ILE A 1 97 ? 3.503 6.115 -6.799 1.00 95.81 97 ILE A O 1
ATOM 748 N N . PHE A 1 98 ? 3.794 5.153 -8.812 1.00 95.62 98 PHE A N 1
ATOM 749 C CA . PHE A 1 98 ? 2.686 4.211 -8.660 1.00 95.62 98 PHE A CA 1
ATOM 750 C C . PHE A 1 98 ? 2.878 3.288 -7.447 1.00 95.62 98 PHE A C 1
ATOM 752 O O . PHE A 1 98 ? 1.968 3.149 -6.627 1.00 95.62 98 PHE A O 1
ATOM 759 N N . MET A 1 99 ? 4.070 2.710 -7.272 1.00 93.75 99 MET A N 1
ATOM 760 C CA . MET A 1 99 ? 4.376 1.861 -6.118 1.00 93.75 99 MET A CA 1
ATOM 761 C C . MET A 1 99 ? 4.237 2.616 -4.786 1.00 93.75 99 MET A C 1
ATOM 763 O O . MET A 1 99 ? 3.648 2.090 -3.837 1.00 93.75 99 MET A O 1
ATOM 767 N N . LEU A 1 100 ? 4.704 3.866 -4.710 1.00 93.88 100 LEU A N 1
ATOM 768 C CA . LEU A 1 100 ? 4.529 4.705 -3.518 1.00 93.88 100 LEU A CA 1
ATOM 769 C C . LEU A 1 100 ? 3.049 4.989 -3.222 1.00 93.88 100 LEU A C 1
ATOM 771 O O . LEU A 1 100 ? 2.638 4.960 -2.058 1.00 93.88 100 LEU A O 1
ATOM 775 N N . ALA A 1 101 ? 2.225 5.199 -4.252 1.00 93.31 101 ALA A N 1
ATOM 776 C CA . ALA A 1 101 ? 0.782 5.365 -4.086 1.00 93.31 101 ALA A CA 1
ATOM 777 C C . ALA A 1 101 ? 0.119 4.102 -3.500 1.00 93.31 101 ALA A C 1
ATOM 779 O O . ALA A 1 101 ? -0.753 4.210 -2.632 1.00 93.31 101 ALA A O 1
ATOM 780 N N . VAL A 1 102 ? 0.574 2.907 -3.897 1.00 90.88 102 VAL A N 1
ATOM 781 C CA . VAL A 1 102 ? 0.117 1.629 -3.319 1.00 90.88 102 VAL A CA 1
ATOM 782 C C . VAL A 1 102 ? 0.506 1.519 -1.838 1.00 90.88 102 VAL A C 1
ATOM 784 O O . VAL A 1 102 ? -0.346 1.194 -1.007 1.00 90.88 102 VAL A O 1
ATOM 787 N N . VAL A 1 103 ? 1.750 1.857 -1.471 1.00 91.62 103 VAL A N 1
ATOM 788 C CA . VAL A 1 103 ? 2.202 1.895 -0.061 1.00 91.62 103 VAL A CA 1
ATOM 789 C C . VAL A 1 103 ? 1.357 2.859 0.763 1.00 91.62 103 VAL A C 1
ATOM 791 O O . VAL A 1 103 ? 0.941 2.530 1.878 1.00 91.62 103 VAL A O 1
ATOM 794 N N . TRP A 1 104 ? 1.055 4.032 0.213 1.00 91.88 104 TRP A N 1
ATOM 795 C CA . TRP A 1 104 ? 0.208 5.020 0.869 1.00 91.88 104 TRP A CA 1
ATOM 796 C C . TRP A 1 104 ? -1.219 4.505 1.097 1.00 91.88 104 TRP A C 1
ATOM 798 O O . TRP A 1 104 ? -1.761 4.652 2.198 1.00 91.88 104 TRP A O 1
ATOM 808 N N . GLY A 1 105 ? -1.810 3.854 0.090 1.00 90.12 105 GLY A N 1
ATOM 809 C CA . GLY A 1 105 ? -3.108 3.186 0.201 1.00 90.12 105 GLY A CA 1
ATOM 810 C C . GLY A 1 105 ? -3.121 2.136 1.314 1.00 90.12 105 GLY A C 1
ATOM 811 O O . GLY A 1 105 ? -3.994 2.170 2.186 1.00 90.12 105 GLY A O 1
ATOM 812 N N . ASN A 1 106 ? -2.100 1.275 1.358 1.00 89.31 106 ASN A N 1
ATOM 813 C CA . ASN A 1 106 ? -1.950 0.284 2.421 1.00 89.31 106 ASN A CA 1
ATOM 814 C C . ASN A 1 106 ? -1.740 0.931 3.805 1.00 89.31 106 ASN A C 1
ATOM 816 O O . ASN A 1 106 ? -2.341 0.494 4.782 1.00 89.31 106 ASN A O 1
ATOM 820 N N . SER A 1 107 ? -0.965 2.017 3.908 1.00 90.69 107 SER A N 1
ATOM 821 C CA . SER A 1 107 ? -0.772 2.751 5.170 1.00 90.69 107 SER A CA 1
ATOM 822 C C . SER A 1 107 ? -2.085 3.327 5.705 1.00 90.69 107 SER A C 1
ATOM 824 O O . SER A 1 107 ? -2.369 3.223 6.901 1.00 90.69 107 SER A O 1
ATOM 826 N N . LYS A 1 108 ? -2.917 3.907 4.830 1.00 91.44 108 LYS A N 1
ATOM 827 C CA . LYS A 1 108 ? -4.251 4.401 5.206 1.00 91.44 108 LYS A CA 1
ATOM 828 C C . LYS A 1 108 ? -5.147 3.269 5.709 1.00 91.44 108 LYS A C 1
ATOM 830 O O . LYS A 1 108 ? -5.781 3.427 6.753 1.00 91.44 108 LYS A O 1
ATOM 835 N N . HIS A 1 109 ? -5.168 2.143 4.998 1.00 88.62 109 HIS A N 1
ATOM 836 C CA . HIS A 1 109 ? -5.931 0.952 5.383 1.00 88.62 109 HIS A CA 1
ATOM 837 C C . HIS A 1 109 ? -5.480 0.386 6.730 1.00 88.62 109 HIS A C 1
ATOM 839 O O . HIS A 1 109 ? -6.293 0.222 7.637 1.00 88.62 109 HIS A O 1
ATOM 845 N N . TRP A 1 110 ? -4.168 0.223 6.917 1.00 89.38 110 TRP A N 1
ATOM 846 C CA . TRP A 1 110 ? -3.570 -0.229 8.172 1.00 89.38 110 TRP A CA 1
ATOM 847 C C . TRP A 1 110 ? -3.959 0.660 9.357 1.00 89.38 110 TRP A C 1
ATOM 849 O O . TRP A 1 110 ? -4.341 0.156 10.410 1.00 89.38 110 TRP A O 1
ATOM 859 N N . ARG A 1 111 ? -3.914 1.991 9.207 1.00 90.62 111 ARG A N 1
ATOM 860 C CA . ARG A 1 111 ? -4.320 2.913 10.285 1.00 90.62 111 ARG A CA 1
ATOM 861 C C . ARG A 1 111 ? -5.785 2.741 10.672 1.00 90.62 111 ARG A C 1
ATOM 863 O O . ARG A 1 111 ? -6.096 2.789 11.861 1.00 90.62 111 ARG A O 1
ATOM 870 N N . LYS A 1 112 ? -6.678 2.564 9.693 1.00 90.06 112 LYS A N 1
ATOM 871 C CA . LYS A 1 112 ? -8.102 2.316 9.959 1.00 90.06 112 LYS A CA 1
ATOM 872 C C . LYS A 1 112 ? -8.295 0.998 10.709 1.00 90.06 112 LYS A C 1
ATOM 874 O O . LYS A 1 112 ? -8.926 1.004 11.761 1.00 90.06 112 LYS A O 1
ATOM 879 N N . PHE A 1 113 ? -7.652 -0.070 10.243 1.00 88.38 113 PHE A N 1
ATOM 880 C CA . PHE A 1 113 ? -7.669 -1.369 10.912 1.00 88.38 113 PHE A CA 1
ATOM 881 C C . PHE A 1 113 ? -7.177 -1.279 12.363 1.00 88.38 113 PHE A C 1
ATOM 883 O O . PHE A 1 113 ? -7.822 -1.785 13.273 1.00 88.38 113 PHE A O 1
ATOM 890 N N . GLN A 1 114 ? -6.068 -0.577 12.615 1.00 89.38 114 GLN A N 1
ATOM 891 C CA . GLN A 1 114 ? -5.535 -0.403 13.971 1.00 89.38 114 GLN A CA 1
ATOM 892 C C . GLN A 1 114 ? -6.492 0.355 14.896 1.00 89.38 114 GLN A C 1
ATOM 894 O O . GLN A 1 114 ? -6.634 -0.015 16.063 1.00 89.38 114 GLN A O 1
ATOM 899 N N . LYS A 1 115 ? -7.163 1.398 14.388 1.00 89.88 115 LYS A N 1
ATOM 900 C CA . LYS A 1 115 ? -8.178 2.137 15.153 1.00 89.88 115 LYS A CA 1
ATOM 901 C C . LYS A 1 115 ? -9.352 1.239 15.528 1.00 89.88 115 LYS A C 1
ATOM 903 O O . LYS A 1 115 ? -9.717 1.201 16.698 1.00 89.88 115 LYS A O 1
ATOM 908 N N . TRP A 1 116 ? -9.899 0.514 14.557 1.00 87.44 116 TRP A N 1
ATOM 909 C CA . TRP A 1 116 ? -10.976 -0.449 14.778 1.00 87.44 116 TRP A CA 1
ATOM 910 C C . TRP A 1 116 ? -10.579 -1.519 15.797 1.00 87.44 116 TRP A C 1
ATOM 912 O O . TRP A 1 116 ? -11.251 -1.709 16.807 1.00 87.44 116 TRP A O 1
ATOM 922 N N . ARG A 1 117 ? -9.413 -2.139 15.596 1.00 86.19 117 ARG A N 1
ATOM 923 C CA . ARG A 1 117 ? -8.886 -3.172 16.485 1.00 86.19 117 ARG A CA 1
ATOM 924 C C . ARG A 1 117 ? -8.767 -2.662 17.920 1.00 86.19 117 ARG A C 1
ATOM 926 O O . ARG A 1 117 ? -9.148 -3.368 18.846 1.00 86.19 117 ARG A O 1
ATOM 933 N N . LYS A 1 118 ? -8.271 -1.434 18.112 1.00 88.12 118 LYS A N 1
ATOM 934 C CA . LYS A 1 118 ? -8.167 -0.810 19.438 1.00 88.12 118 LYS A CA 1
ATOM 935 C C . LYS A 1 118 ? -9.539 -0.625 20.097 1.00 88.12 118 LYS A C 1
ATOM 937 O O . LYS A 1 118 ? -9.653 -0.932 21.277 1.00 88.12 118 LYS A O 1
ATOM 942 N N . LYS A 1 119 ? -10.556 -0.164 19.355 1.00 87.50 119 LYS A N 1
ATOM 943 C CA . LYS A 1 119 ? -11.930 -0.027 19.875 1.00 87.50 119 LYS A CA 1
ATOM 944 C C . LYS A 1 119 ? -12.484 -1.372 20.349 1.00 87.50 119 LYS A C 1
ATOM 946 O O . LYS A 1 119 ? -12.889 -1.476 21.497 1.00 87.50 119 LYS A O 1
ATOM 951 N N . LEU A 1 120 ? -12.380 -2.410 19.516 1.00 83.94 120 LEU A N 1
ATOM 952 C CA . LEU A 1 120 ? -12.845 -3.756 19.866 1.00 83.94 120 LEU A CA 1
ATOM 953 C C . LEU A 1 120 ? -12.163 -4.335 21.109 1.00 83.94 120 LEU A C 1
ATOM 955 O O . LEU A 1 120 ? -12.794 -5.040 21.893 1.00 83.94 120 LEU A O 1
ATOM 959 N N . TYR A 1 121 ? -10.861 -4.092 21.281 1.00 84.12 121 TYR A N 1
ATOM 960 C CA . TYR A 1 121 ? -10.166 -4.513 22.498 1.00 84.12 121 TYR A CA 1
ATOM 961 C C . TYR A 1 121 ? -10.706 -3.793 23.731 1.00 84.12 121 TYR A C 1
ATOM 963 O O . TYR A 1 121 ? -10.878 -4.434 24.763 1.00 84.12 121 TYR A O 1
ATOM 971 N N . GLN A 1 122 ? -10.989 -2.495 23.615 1.00 87.25 122 GLN A N 1
ATOM 972 C CA . GLN A 1 122 ? -11.511 -1.700 24.719 1.00 87.25 122 GLN A CA 1
ATOM 973 C C . GLN A 1 122 ? -12.915 -2.157 25.127 1.00 87.25 122 GLN A C 1
ATOM 975 O O . GLN A 1 122 ? -13.121 -2.484 26.287 1.00 87.25 122 GLN A O 1
ATOM 980 N N . GLU A 1 123 ? -13.823 -2.325 24.162 1.00 87.19 123 GLU A N 1
ATOM 981 C CA . GLU A 1 123 ? -15.187 -2.824 24.400 1.00 87.19 123 GLU A CA 1
ATOM 982 C C . GLU A 1 123 ? -15.193 -4.189 25.103 1.00 87.19 123 GLU A C 1
ATOM 984 O O . GLU A 1 123 ? -16.020 -4.451 25.972 1.00 87.19 123 GLU A O 1
ATOM 989 N N . LYS A 1 124 ? -14.239 -5.069 24.769 1.00 83.94 124 LYS A N 1
ATOM 990 C CA . LYS A 1 124 ? -14.087 -6.357 25.460 1.00 83.94 124 LYS A CA 1
ATOM 991 C C . LYS A 1 124 ? -13.597 -6.217 26.895 1.00 83.94 124 LYS A C 1
ATOM 993 O O . LYS A 1 124 ? -14.007 -7.013 27.732 1.00 83.94 124 LYS A O 1
ATOM 998 N N . ILE A 1 125 ? -12.696 -5.274 27.164 1.00 86.81 125 ILE A N 1
ATOM 999 C CA . ILE A 1 125 ? -12.221 -5.003 28.525 1.00 86.81 125 ILE A CA 1
ATOM 1000 C C . ILE A 1 125 ? -13.380 -4.458 29.360 1.00 86.81 125 ILE A C 1
ATOM 1002 O O . ILE A 1 125 ? -13.638 -4.983 30.440 1.00 86.81 125 ILE A O 1
ATOM 1006 N N . ASP A 1 126 ? -14.108 -3.477 28.830 1.00 89.19 126 ASP A N 1
ATOM 1007 C CA . ASP A 1 126 ? -15.231 -2.837 29.516 1.00 89.19 126 ASP A CA 1
ATOM 1008 C C . ASP A 1 126 ? -16.346 -3.857 29.815 1.00 89.19 126 ASP A C 1
ATOM 1010 O O . ASP A 1 126 ? -16.791 -3.966 30.955 1.00 89.19 126 ASP A O 1
ATOM 1014 N N . ALA A 1 127 ? -16.693 -4.720 28.851 1.00 87.69 127 ALA A N 1
ATOM 1015 C CA . ALA A 1 127 ? -17.682 -5.784 29.050 1.00 87.69 127 ALA A CA 1
ATOM 1016 C C . ALA A 1 127 ? -17.281 -6.818 30.123 1.00 87.69 127 ALA A C 1
ATOM 1018 O O . ALA A 1 127 ? -18.146 -7.401 30.772 1.00 87.69 127 ALA A O 1
ATOM 1019 N N . VAL A 1 128 ? -15.981 -7.077 30.311 1.00 87.06 128 VAL A N 1
ATOM 1020 C CA . VAL A 1 128 ? -15.486 -7.960 31.384 1.00 87.06 128 VAL A CA 1
ATOM 1021 C C . VAL A 1 128 ? -15.540 -7.259 32.742 1.00 87.06 128 VAL A C 1
ATOM 1023 O O . VAL A 1 128 ? -15.792 -7.914 33.752 1.00 87.06 128 VAL A O 1
ATOM 1026 N N . LEU A 1 129 ? -15.310 -5.944 32.779 1.00 86.38 129 LEU A N 1
ATOM 1027 C CA . LEU A 1 129 ? -15.390 -5.148 34.003 1.00 86.38 129 LEU A CA 1
ATOM 1028 C C . LEU A 1 129 ? -16.833 -4.983 34.495 1.00 86.38 129 LEU A C 1
ATOM 1030 O O . LEU A 1 129 ? -17.051 -5.052 35.696 1.00 86.38 129 LEU A O 1
ATOM 1034 N N . GLU A 1 130 ? -17.810 -4.826 33.598 1.00 82.69 130 GLU A N 1
ATOM 1035 C CA . GLU A 1 130 ? -19.238 -4.722 33.955 1.00 82.69 130 GLU A CA 1
ATOM 1036 C C . GLU A 1 130 ? -19.842 -6.031 34.494 1.00 82.69 130 GLU A C 1
ATOM 1038 O O . GLU A 1 130 ? -20.879 -6.016 35.153 1.00 82.69 130 GLU A O 1
ATOM 1043 N N . GLN A 1 131 ? -19.210 -7.174 34.218 1.00 75.56 131 GLN A N 1
ATOM 1044 C CA . GLN A 1 131 ? -19.650 -8.491 34.695 1.00 75.56 131 GLN A CA 1
ATOM 1045 C C . GLN A 1 131 ? -19.103 -8.862 36.084 1.00 75.56 131 GLN A C 1
ATOM 1047 O O . GLN A 1 131 ? -19.377 -9.968 36.559 1.00 75.56 131 GLN A O 1
ATOM 1052 N N . LYS A 1 132 ? -18.315 -7.987 36.718 1.00 60.69 132 LYS A N 1
ATOM 1053 C CA . LYS A 1 132 ? -17.636 -8.228 37.996 1.00 60.69 132 LYS A CA 1
ATOM 1054 C C . LYS A 1 132 ? -18.167 -7.318 39.098 1.00 60.69 132 LYS A C 1
ATOM 1056 O O . LYS A 1 132 ? -18.276 -7.826 40.235 1.00 60.69 132 LYS A O 1
#

Mean predicted aligned error: 9.66 Å

=== Feature glossary ===
A reading guide for the features in this record.

Start from the sequence.

  · Sequence gives the chain of amino acids in standard one-letter code (A=alanine, C=cysteine, …, Y=tyrosine), read N→C. It is the only feature that is directly encoded by the gene; all structural features are derived from the folded form of this sequence.

Fold it, and you get atomic coordinates and the backbone conformation that goes with them.

  · The mmCIF table is the protein's shape written out atom by atom. For each backbone N, Cα, C, and carbonyl O, it records an (x, y, z) coordinate triple in Å plus the residue type, chain letter, and residue number.

  · Backbone dihedral angles. Every residue except chain termini has a φ (preceding-C → N → Cα → C) and a ψ (N → Cα → C → next-N). They are reported in degrees following the IUPAC sign convention. Secondary structure is essentially a statement about which (φ, ψ) basin each residue occupies.

  · DSSP 8-state secondary structure assigns each residue one of H (α-helix), G (3₁₀-helix), I (π-helix), E (extended β-strand), B (isolated β-bridge), T (hydrogen-bonded turn), S (bend), or '-' (coil). The assignment is computed from backbone hydrogen-bond geometry via the Kabsch–Sander algorithm.

  · P-SEA three-state annotation labels each residue as helix, strand, or coil based purely on the geometry of the Cα trace. It serves as a fallback when the full backbone (and thus DSSP) is unavailable.

Summarize the fold with a handful of shape descriptors and a per-residue structural alphabet.

  · Radius of gyration (Rg) is the root-mean-square distance of Cα atoms from their centroid — a single number for overall size and compactness. A globular domain of N residues has Rg ≈ 2.2·N^0.38 Å; an extended or disordered chain has a much larger Rg. The Cα contact count is the number of residue pairs whose Cα atoms are within 8 Å and are more than four positions apart in sequence — a standard proxy for tertiary packing density. The bounding box is the smallest axis-aligned box enclosing all Cα atoms.

  · Foldseek's 3Di representation compresses backbone geometry into a per-residue letter drawn from a learned twenty-state alphabet. It captures the tertiary interaction pattern around each residue — which residues are packed against it in space, regardless of where they are in sequence.

  · Accessible surface area quantifies burial. A residue with SASA near zero is packed into the hydrophobic core; one with SASA >100 Å² sits on the surface. Computed here via the Shrake–Rupley numerical algorithm with a 1.4 Å probe.

Ask how reliable the model is.

  · For AlphaFold models, the B-factor field carries pLDDT — the model's own estimate of local accuracy on a 0–100 scale. Regions with pLDDT<50 should be treated as essentially unmodeled; they often correspond to intrinsically disordered segments.

  · For experimental (PDB) structures, the B-factor (temperature factor) quantifies the positional spread of each atom in the crystal — a combination of thermal vibration and static disorder — in units of Å². High B-factors mark flexible loops or poorly resolved regions; low B-factors mark the rigid, well-ordered core.

  · PAE(i, j) answers: if I align the predicted and true structures on residue i, how far off (in Å) do I expect residue j to be? A block-diagonal PAE matrix with low values on the blocks and high values off-diagonal is the signature of a multi-domain protein with confidently predicted domains but uncertain inter-domain orientation.

Place it in context: what it resembles, what it is annotated as, and how it looks.

  · Structural nearest neighbors (via Foldseek easy-search vs the PDB). Reported per hit: target PDB id, E-value, and alignment TM-score. A TM-score above ~0.5 is the conventional threshold for 'same fold'.

  · Functional annotations link the protein to curated databases. InterPro entries identify conserved domains and families by matching the sequence against member-database signatures (Pfam, PROSITE, CDD, …). Gene Ontology (GO) terms describe molecular function, biological process, and cellular component in a controlled vocabulary. CATH places the structure in a hierarchical fold classification (Class/Architecture/Topology/Homologous-superfamily). The organism is the source species.

  · Plot images: a contact map (which residues are close in 3D, as an N×N binary image), a Ramachandran scatter (backbone torsion angles, revealing secondary-structure composition at a glance), and — for AlphaFold structures — a PAE heatmap (pairwise prediction confidence).

  · Structure images are PyMOL renders from six orthogonal camera directions. Cartoon representation draws helices as coils and strands as arrows; sticks shows the backbone as bonds; surface shows the solvent-excluded envelope. Rainbow coloring maps sequence position to hue (blue→red, N→C); chain coloring assigns a distinct color per polypeptide.